Protein AF-A0A536FX58-F1 (afdb_monomer)

pLDDT: mean 72.74, std 12.31, range [45.81, 93.06]

Sequence (107 aa):
MSDHRPRSMLVVSWCLLLLGYGRSLAEAAPAGPPMPWDGPLNVILASLSGTVAHVVITAGVVVTGLVFAFTEHGSGARRLFGLAFGGALALGALSFMTAVGWAGATF

Foldseek 3Di:
DDDPPPVVVVVVVVVVVVVVVVPPPPPDDDDDDDDPCPVVVVVVVCCCPDPVVVVVVVVVVVVVVVCLCVVDPPPVSVVVCVVVVVVVVVVVVVVVCVVVVNNDPDD

Mean predicted aligned error: 18.3 Å

Solvent-accessible surface area (backbone atoms only — not comparable to full-atom values): 6531 Å² total; per-residue (Å²): 139,84,87,82,71,70,65,63,58,54,53,53,54,51,52,52,50,56,63,57,61,67,68,69,77,75,70,80,73,84,79,71,81,90,48,92,60,48,65,64,48,50,54,51,52,50,45,63,74,30,72,61,34,56,51,52,51,53,50,49,53,51,51,50,51,51,50,56,67,68,70,44,88,80,66,61,46,67,53,51,51,49,50,52,52,52,49,49,50,52,53,49,49,51,52,47,36,48,72,75,54,65,73,68,75,71,131

Structure (mmCIF, N/CA/C/O backbone):
data_AF-A0A536FX58-F1
#
_entry.id   AF-A0A536FX58-F1
#
loop_
_atom_site.group_PDB
_atom_site.id
_atom_site.type_symbol
_atom_site.label_atom_id
_atom_site.label_alt_id
_atom_site.label_comp_id
_atom_site.label_asym_id
_atom_site.label_entity_id
_atom_site.label_seq_id
_atom_site.pdbx_PDB_ins_code
_atom_site.Cartn_x
_atom_site.Cartn_y
_atom_site.Cartn_z
_atom_site.occupancy
_atom_site.B_iso_or_equiv
_atom_site.auth_seq_id
_atom_site.auth_comp_id
_atom_site.auth_asym_id
_atom_site.auth_atom_id
_atom_site.pdbx_PDB_model_num
ATOM 1 N N . MET A 1 1 ? 0.402 -19.222 37.679 1.00 45.81 1 MET A N 1
ATOM 2 C CA . MET A 1 1 ? 0.636 -18.026 36.843 1.00 45.81 1 MET A CA 1
ATOM 3 C C . MET A 1 1 ? 1.320 -18.528 35.575 1.00 45.81 1 MET A C 1
ATOM 5 O O . MET A 1 1 ? 2.496 -18.842 35.634 1.00 45.81 1 MET A O 1
ATOM 9 N N . SER A 1 2 ? 0.563 -18.825 34.515 1.00 53.94 2 SER A N 1
ATOM 10 C CA . SER A 1 2 ? 1.065 -19.527 33.322 1.00 53.94 2 SER A CA 1
ATOM 11 C C . SER A 1 2 ? 1.610 -18.547 32.281 1.00 53.94 2 SER A C 1
ATOM 13 O O . SER A 1 2 ? 0.890 -17.677 31.791 1.00 53.94 2 SER A O 1
ATOM 15 N N . ASP A 1 3 ? 2.887 -18.706 31.940 1.00 54.62 3 ASP A N 1
ATOM 16 C CA . ASP A 1 3 ? 3.581 -17.931 30.915 1.00 54.62 3 ASP A CA 1
ATOM 17 C C . ASP A 1 3 ? 3.099 -18.299 29.501 1.00 54.62 3 ASP A C 1
ATOM 19 O O . ASP A 1 3 ? 3.330 -19.399 29.004 1.00 54.62 3 ASP A O 1
ATOM 23 N N . HIS A 1 4 ? 2.446 -17.354 28.816 1.00 55.97 4 HIS A N 1
ATOM 24 C CA . HIS A 1 4 ? 1.920 -17.529 27.451 1.00 55.97 4 HIS A CA 1
ATOM 25 C C . HIS A 1 4 ? 2.813 -16.933 26.339 1.00 55.97 4 HIS A C 1
ATOM 27 O O . HIS A 1 4 ? 2.363 -16.764 25.207 1.00 55.97 4 HIS A O 1
ATOM 33 N N . ARG A 1 5 ? 4.083 -16.601 26.612 1.00 62.34 5 ARG A N 1
ATOM 34 C CA . ARG A 1 5 ? 4.900 -15.761 25.707 1.00 62.34 5 ARG A CA 1
ATOM 35 C C . ARG A 1 5 ? 5.783 -16.428 24.621 1.00 62.34 5 ARG A C 1
ATOM 37 O O . ARG A 1 5 ? 6.258 -15.666 23.784 1.00 62.34 5 ARG A O 1
ATOM 44 N N . PRO A 1 6 ? 5.993 -17.760 24.498 1.00 58.16 6 PRO A N 1
ATOM 45 C CA . PRO A 1 6 ? 6.941 -18.268 23.490 1.00 58.16 6 PRO A CA 1
ATOM 46 C C . PRO A 1 6 ? 6.341 -18.489 22.087 1.00 58.16 6 PRO A C 1
ATOM 48 O O . PRO A 1 6 ? 7.078 -18.576 21.107 1.00 58.16 6 PRO A O 1
ATOM 51 N N . ARG A 1 7 ? 5.009 -18.585 21.947 1.00 59.75 7 ARG A N 1
ATOM 52 C CA . ARG A 1 7 ? 4.383 -19.026 20.682 1.00 59.75 7 ARG A CA 1
ATOM 53 C C . ARG A 1 7 ? 4.314 -17.932 19.614 1.00 59.75 7 ARG A C 1
ATOM 55 O O . ARG A 1 7 ? 4.450 -18.255 18.439 1.00 59.75 7 ARG A O 1
ATOM 62 N N . SER A 1 8 ? 4.148 -16.657 19.981 1.00 59.00 8 SER A N 1
ATOM 63 C CA . SER A 1 8 ? 4.070 -15.580 18.977 1.00 59.00 8 SER A CA 1
ATOM 64 C C . SER A 1 8 ? 5.439 -15.192 18.409 1.00 59.00 8 SER A C 1
ATOM 66 O O . SER A 1 8 ? 5.521 -14.860 17.231 1.00 59.00 8 SER A O 1
ATOM 68 N N . MET A 1 9 ? 6.525 -15.317 19.184 1.00 63.56 9 MET A N 1
ATOM 69 C CA . MET A 1 9 ? 7.893 -15.078 18.691 1.00 63.56 9 MET A CA 1
ATOM 70 C C . MET A 1 9 ? 8.316 -16.102 17.633 1.00 63.56 9 MET A C 1
ATOM 72 O O . MET A 1 9 ? 8.943 -15.730 16.642 1.00 63.56 9 MET A O 1
ATOM 76 N N . LEU A 1 10 ? 7.913 -17.367 17.790 1.00 71.00 10 LEU A N 1
ATOM 77 C CA . LEU A 1 10 ? 8.165 -18.409 16.791 1.00 71.00 10 LEU A CA 1
ATOM 78 C C . LEU A 1 10 ? 7.405 -18.150 15.484 1.00 71.00 10 LEU A C 1
ATOM 80 O O . LEU A 1 10 ? 7.971 -18.345 14.414 1.00 71.00 10 LEU A O 1
ATOM 84 N N . VAL A 1 11 ? 6.163 -17.655 15.558 1.00 71.56 11 VAL A N 1
ATOM 85 C CA . VAL A 1 11 ? 5.353 -17.313 14.372 1.00 71.56 11 VAL A CA 1
ATOM 86 C C . VAL A 1 11 ? 5.932 -16.107 13.626 1.00 71.56 11 VAL A C 1
ATOM 88 O O . VAL A 1 11 ? 6.031 -16.136 12.403 1.00 71.56 11 VAL A O 1
ATOM 91 N N . VAL A 1 12 ? 6.377 -15.068 14.342 1.00 73.38 12 VAL A N 1
ATOM 92 C CA . VAL A 1 12 ? 7.005 -13.884 13.727 1.00 73.38 12 VAL A CA 1
ATOM 93 C C . VAL A 1 12 ? 8.338 -14.244 13.065 1.00 73.38 12 VAL A C 1
ATOM 95 O O . VAL A 1 12 ? 8.593 -13.824 11.939 1.00 73.38 12 VAL A O 1
ATOM 98 N N . SER A 1 13 ? 9.163 -15.066 13.720 1.00 75.62 13 SER A N 1
ATOM 99 C CA . SER A 1 13 ? 10.427 -15.549 13.151 1.00 75.62 13 SER A CA 1
ATOM 100 C C . SER A 1 13 ? 10.203 -16.406 11.898 1.00 75.62 13 SER A C 1
ATOM 102 O O . SER A 1 13 ? 10.883 -16.207 10.893 1.00 75.62 13 SER A O 1
ATOM 104 N N . TRP A 1 14 ? 9.187 -17.276 11.908 1.00 74.88 14 TRP A N 1
ATOM 105 C CA . TRP A 1 14 ? 8.783 -18.050 10.732 1.00 74.88 14 TRP A CA 1
ATOM 106 C C . TRP A 1 14 ? 8.313 -17.171 9.567 1.00 74.88 14 TRP A C 1
ATOM 108 O O . TRP A 1 14 ? 8.723 -17.392 8.430 1.00 74.88 14 TRP A O 1
ATOM 118 N N . CYS A 1 15 ? 7.507 -16.140 9.834 1.00 73.75 15 CYS A N 1
ATOM 119 C CA . CYS A 1 15 ? 7.066 -15.202 8.798 1.00 73.75 15 CYS A CA 1
ATOM 120 C C . CYS A 1 15 ? 8.233 -14.429 8.168 1.00 73.75 15 CYS A C 1
ATOM 122 O O . CYS A 1 15 ? 8.248 -14.228 6.955 1.00 73.75 15 CYS A O 1
ATOM 124 N N . LEU A 1 16 ? 9.222 -14.016 8.966 1.00 76.31 16 LEU A N 1
ATOM 125 C CA . LEU A 1 16 ? 10.398 -13.298 8.465 1.00 76.31 16 LEU A CA 1
ATOM 126 C C . LEU A 1 16 ? 11.284 -14.186 7.582 1.00 76.31 16 LEU A C 1
ATOM 128 O O . LEU A 1 16 ? 11.780 -13.721 6.557 1.00 76.31 16 LEU A O 1
ATOM 132 N N . LEU A 1 17 ? 11.432 -15.467 7.932 1.00 76.94 17 LEU A N 1
ATOM 133 C CA . LEU A 1 17 ? 12.170 -16.431 7.115 1.00 76.94 17 LEU A CA 1
ATOM 134 C C . LEU A 1 17 ? 11.470 -16.698 5.777 1.00 76.94 17 LEU A C 1
ATOM 136 O O . LEU A 1 17 ? 12.127 -16.679 4.739 1.00 76.94 17 LEU A O 1
ATOM 140 N N . LEU A 1 18 ? 10.142 -16.864 5.777 1.00 71.06 18 LEU A N 1
ATOM 141 C CA . LEU A 1 18 ? 9.359 -17.058 4.550 1.00 71.06 18 LEU A CA 1
ATOM 142 C C . LEU A 1 18 ? 9.408 -15.831 3.623 1.00 71.06 18 LEU A C 1
ATOM 144 O O . LEU A 1 18 ? 9.567 -15.976 2.412 1.00 71.06 18 LEU A O 1
ATOM 148 N N . LEU A 1 19 ? 9.329 -14.620 4.185 1.00 68.25 19 LEU A N 1
ATOM 149 C CA . LEU A 1 19 ? 9.429 -13.370 3.422 1.00 68.25 19 LEU A CA 1
ATOM 150 C C . LEU A 1 19 ? 10.837 -13.125 2.858 1.00 68.25 19 LEU A C 1
ATOM 152 O O . LEU A 1 19 ? 10.965 -12.532 1.786 1.00 68.25 19 LEU A O 1
ATOM 156 N N . GLY A 1 20 ? 11.883 -13.573 3.558 1.00 66.62 20 GLY A N 1
ATOM 157 C CA . GLY A 1 20 ? 13.266 -13.499 3.086 1.00 66.62 20 GLY A CA 1
ATOM 158 C C . GLY A 1 20 ? 13.565 -14.486 1.956 1.00 66.62 20 GLY A C 1
ATOM 159 O O . GLY A 1 20 ? 14.195 -14.111 0.970 1.00 66.62 20 GLY A O 1
ATOM 160 N N . TYR A 1 21 ? 13.061 -15.721 2.059 1.00 62.34 21 TYR A N 1
ATOM 161 C CA . TYR A 1 21 ? 13.300 -16.780 1.068 1.00 62.34 21 TYR A CA 1
ATOM 162 C C . TYR A 1 21 ? 12.615 -16.519 -0.282 1.00 62.34 21 TYR A C 1
ATOM 164 O O . TYR A 1 21 ? 13.132 -16.907 -1.323 1.00 62.34 21 TYR A O 1
ATOM 172 N N . GLY A 1 22 ? 11.473 -15.823 -0.299 1.00 58.47 22 GLY A N 1
ATOM 173 C CA . GLY A 1 22 ? 10.756 -15.520 -1.543 1.00 58.47 22 GLY A CA 1
ATOM 174 C C . GLY A 1 22 ? 11.486 -14.560 -2.494 1.00 58.47 22 GLY A C 1
ATOM 175 O O . GLY A 1 22 ? 11.091 -14.442 -3.650 1.00 58.47 22 GLY A O 1
ATOM 176 N N . ARG A 1 23 ? 12.540 -13.865 -2.040 1.00 57.97 23 ARG A N 1
ATOM 177 C CA . ARG A 1 23 ? 13.245 -12.853 -2.849 1.00 57.97 23 ARG A CA 1
ATOM 178 C C . ARG A 1 23 ? 14.352 -13.412 -3.743 1.00 57.97 23 ARG A C 1
ATOM 180 O O . ARG A 1 23 ? 14.796 -12.697 -4.633 1.00 57.97 23 ARG A O 1
ATOM 187 N N . SER A 1 24 ? 14.790 -14.653 -3.528 1.00 57.00 24 SER A N 1
ATOM 188 C CA . SER A 1 24 ? 15.916 -15.249 -4.262 1.00 57.00 24 SER A CA 1
ATOM 189 C C . SER A 1 24 ? 15.519 -16.010 -5.529 1.00 57.00 24 SER A C 1
ATOM 191 O O . SER A 1 24 ? 16.389 -16.399 -6.291 1.00 57.00 24 SER A O 1
ATOM 193 N N . LEU A 1 25 ? 14.227 -16.208 -5.812 1.00 53.53 25 LEU A N 1
ATOM 194 C CA . LEU A 1 25 ? 13.789 -16.989 -6.983 1.00 53.53 25 LEU A CA 1
ATOM 195 C C . LEU A 1 25 ? 13.713 -16.183 -8.293 1.00 53.53 25 LEU A C 1
ATOM 197 O O . LEU A 1 25 ? 13.223 -16.692 -9.297 1.00 53.53 25 LEU A O 1
ATOM 201 N N . ALA A 1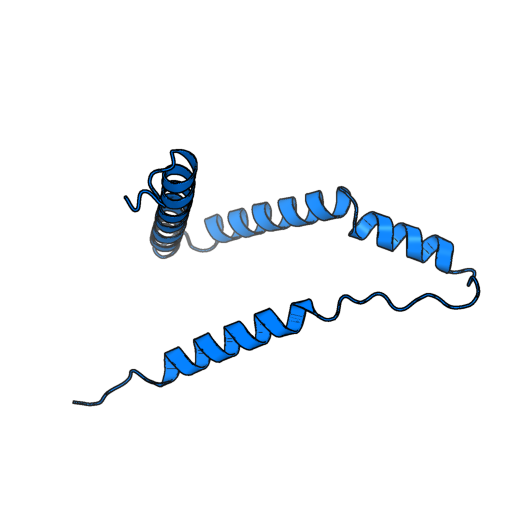 26 ? 14.187 -14.935 -8.305 1.00 53.12 26 ALA A N 1
ATOM 202 C CA . ALA A 1 26 ? 14.142 -14.055 -9.475 1.00 53.12 26 ALA A CA 1
ATOM 203 C C . ALA A 1 26 ? 15.436 -14.073 -10.316 1.00 53.12 26 ALA A C 1
ATOM 205 O O . ALA A 1 26 ? 15.726 -13.107 -11.021 1.00 53.12 26 ALA A O 1
ATOM 206 N N . GLU A 1 27 ? 16.231 -15.143 -10.259 1.00 51.94 27 GLU A N 1
ATOM 207 C CA . GLU A 1 27 ? 17.363 -15.319 -11.171 1.00 51.94 27 GLU A CA 1
ATOM 208 C C . GLU A 1 27 ? 16.856 -15.846 -12.520 1.00 51.94 27 GLU A C 1
ATOM 210 O O . GLU A 1 27 ? 16.575 -17.031 -12.704 1.00 51.94 27 GLU A O 1
ATOM 215 N N . ALA A 1 28 ? 16.693 -14.921 -13.468 1.00 50.62 28 ALA A N 1
ATOM 216 C CA . ALA A 1 28 ? 16.385 -15.219 -14.858 1.00 50.62 28 ALA A CA 1
ATOM 217 C C . ALA A 1 28 ? 17.533 -16.035 -15.477 1.00 50.62 28 ALA A C 1
ATOM 219 O O . ALA A 1 28 ? 18.615 -15.510 -15.744 1.00 50.62 28 ALA A O 1
ATOM 220 N N . ALA A 1 29 ? 17.302 -17.332 -15.685 1.00 62.06 29 ALA A N 1
ATOM 221 C CA . ALA A 1 29 ? 18.228 -18.208 -16.394 1.00 62.06 29 ALA A CA 1
ATOM 222 C C . ALA A 1 29 ? 18.430 -17.727 -17.851 1.00 62.06 29 ALA A C 1
ATOM 224 O O . ALA A 1 29 ? 17.477 -17.227 -18.457 1.00 62.06 29 ALA A O 1
ATOM 225 N N . PRO A 1 30 ? 19.630 -17.880 -18.447 1.00 55.03 30 PRO A N 1
ATOM 226 C CA . PRO A 1 30 ? 19.888 -17.411 -19.803 1.00 55.03 30 PRO A CA 1
ATOM 227 C C . PRO A 1 30 ? 19.090 -18.250 -20.806 1.00 55.03 30 PRO A C 1
ATOM 229 O O . PRO A 1 30 ? 19.201 -19.478 -20.832 1.00 55.03 30 PRO A O 1
ATOM 232 N N . ALA A 1 31 ? 18.281 -17.578 -21.624 1.00 59.44 31 ALA A N 1
ATOM 233 C CA . ALA A 1 31 ? 17.526 -18.190 -22.707 1.00 59.44 31 ALA A CA 1
ATOM 234 C C . ALA A 1 31 ? 18.477 -18.879 -23.707 1.00 59.44 31 ALA A C 1
ATOM 236 O O . ALA A 1 31 ? 19.510 -18.324 -24.087 1.00 59.44 31 ALA A O 1
ATOM 237 N N . GLY A 1 32 ? 18.139 -20.116 -24.087 1.00 66.38 32 GLY A N 1
ATOM 238 C CA . GLY A 1 32 ? 18.834 -20.898 -25.114 1.00 66.38 32 GLY A CA 1
ATOM 239 C C . GLY A 1 32 ? 18.647 -20.327 -26.534 1.00 66.38 32 GLY A C 1
ATOM 240 O O . GLY A 1 32 ? 18.279 -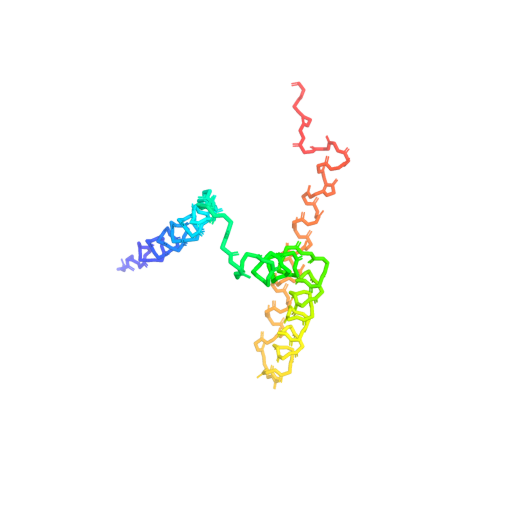19.166 -26.679 1.00 66.38 32 GLY A O 1
ATOM 241 N N . PRO A 1 33 ? 18.902 -21.116 -27.601 1.00 70.88 33 PRO A N 1
ATOM 242 C CA . PRO A 1 33 ? 18.829 -20.656 -28.997 1.00 70.88 33 PRO A CA 1
ATOM 243 C C . PRO A 1 33 ? 17.529 -19.890 -29.286 1.00 70.88 33 PRO A C 1
ATOM 245 O O . PRO A 1 33 ? 16.494 -20.332 -28.793 1.00 70.88 33 PRO A O 1
ATOM 248 N N . PRO A 1 34 ? 17.555 -18.800 -30.083 1.00 61.56 34 PRO A N 1
ATOM 249 C CA . PRO A 1 34 ? 16.444 -17.857 -30.203 1.00 61.56 34 PRO A CA 1
ATOM 250 C C . PRO A 1 34 ? 15.185 -18.586 -30.650 1.00 61.56 34 PRO A C 1
ATOM 252 O O . PRO A 1 34 ? 15.088 -19.077 -31.778 1.00 61.56 34 PRO A O 1
ATOM 255 N N . MET A 1 35 ? 14.231 -18.697 -29.736 1.00 78.75 35 MET A N 1
ATOM 256 C CA . MET A 1 35 ? 13.003 -19.422 -29.999 1.00 78.75 35 MET A CA 1
ATOM 257 C C . MET A 1 35 ? 11.979 -18.451 -30.611 1.00 78.75 35 MET A C 1
ATOM 259 O O . MET A 1 35 ? 11.948 -17.285 -30.241 1.00 78.75 35 MET A O 1
ATOM 263 N N . PRO A 1 36 ? 11.091 -18.858 -31.534 1.00 68.94 36 PRO A N 1
ATOM 264 C CA . PRO A 1 36 ? 10.157 -17.928 -32.193 1.00 68.94 36 PRO A CA 1
ATOM 265 C C . PRO A 1 36 ? 9.162 -17.257 -31.225 1.00 68.94 36 PRO A C 1
ATOM 267 O O . PRO A 1 36 ? 8.525 -16.260 -31.561 1.00 68.94 36 PRO A O 1
ATOM 270 N N . TRP A 1 37 ? 9.045 -17.786 -30.009 1.00 73.38 37 TRP A N 1
ATOM 271 C CA . TRP A 1 37 ? 8.274 -17.230 -28.902 1.00 73.38 37 TRP A CA 1
ATOM 272 C C . TRP A 1 37 ? 9.057 -16.244 -28.013 1.00 73.38 37 TRP A C 1
ATOM 274 O O . TRP A 1 37 ? 8.436 -15.600 -27.169 1.00 73.38 37 TRP A O 1
ATOM 284 N N . ASP A 1 38 ? 10.368 -16.052 -28.219 1.00 73.19 38 ASP A N 1
ATOM 285 C CA . ASP A 1 38 ? 11.174 -15.053 -27.491 1.00 73.19 38 ASP A CA 1
ATOM 286 C C . ASP A 1 38 ? 10.663 -13.629 -27.718 1.00 73.19 38 ASP A C 1
ATOM 288 O O . ASP A 1 38 ? 10.594 -12.835 -26.785 1.00 73.19 38 ASP A O 1
ATOM 292 N N . GLY A 1 39 ? 10.250 -13.301 -28.946 1.00 77.00 39 GLY A N 1
ATOM 293 C CA . GLY A 1 39 ? 9.704 -11.979 -29.267 1.00 77.00 39 GLY A CA 1
ATOM 294 C C . GLY A 1 39 ? 8.475 -11.632 -28.411 1.00 77.00 39 GLY A C 1
ATOM 295 O O . GLY A 1 39 ? 8.496 -10.629 -27.697 1.00 77.00 39 GLY A O 1
ATOM 296 N N . PRO A 1 40 ? 7.418 -12.467 -28.428 1.00 73.81 40 PRO A N 1
ATOM 297 C CA . PRO A 1 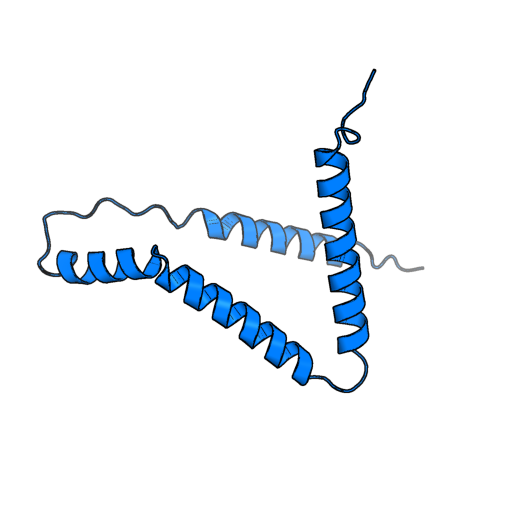40 ? 6.253 -12.301 -27.560 1.00 73.81 40 PRO A CA 1
ATOM 298 C C . PRO A 1 40 ? 6.582 -12.308 -26.060 1.00 73.81 40 PRO A C 1
ATOM 300 O O . PRO A 1 40 ? 6.048 -11.488 -25.313 1.00 73.81 40 PRO A O 1
ATOM 303 N N . LEU A 1 41 ? 7.469 -13.199 -25.605 1.00 71.19 41 LEU A N 1
ATOM 304 C CA . LEU A 1 41 ? 7.840 -13.296 -24.190 1.00 71.19 41 LEU A CA 1
ATOM 305 C C . LEU A 1 41 ? 8.599 -12.057 -23.707 1.00 71.19 41 LEU A C 1
ATOM 307 O O . LEU A 1 41 ? 8.315 -11.570 -22.615 1.00 71.19 41 LEU A O 1
ATOM 311 N N . ASN A 1 42 ? 9.491 -11.495 -24.523 1.00 71.00 42 ASN A N 1
ATOM 312 C CA . ASN A 1 42 ? 10.247 -10.297 -24.168 1.00 71.00 42 ASN A CA 1
ATOM 313 C C . ASN A 1 42 ? 9.346 -9.051 -24.071 1.00 71.00 42 ASN A C 1
ATOM 315 O O . ASN A 1 42 ? 9.571 -8.189 -23.227 1.00 71.00 42 ASN A O 1
ATOM 319 N N . VAL A 1 43 ? 8.268 -8.977 -24.863 1.00 72.19 43 VAL A N 1
ATOM 320 C CA . VAL A 1 43 ? 7.247 -7.915 -24.748 1.00 72.19 43 VAL A CA 1
ATOM 321 C C . VAL A 1 43 ? 6.477 -8.019 -23.428 1.00 72.19 43 VAL A C 1
ATOM 323 O O . VAL A 1 43 ? 6.199 -7.003 -22.784 1.00 72.19 43 VAL A O 1
ATOM 326 N N . ILE A 1 44 ? 6.162 -9.238 -22.989 1.00 71.56 44 ILE A N 1
ATOM 327 C CA . ILE A 1 44 ? 5.494 -9.482 -21.705 1.00 71.56 44 ILE A CA 1
ATOM 328 C C . I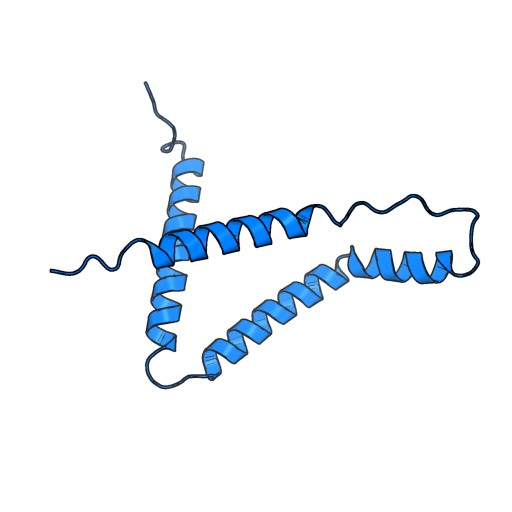LE A 1 44 ? 6.448 -9.164 -20.544 1.00 71.56 44 ILE A C 1
ATOM 330 O O . ILE A 1 44 ? 6.056 -8.460 -19.615 1.00 71.56 44 ILE A O 1
ATOM 334 N N . LEU A 1 45 ? 7.714 -9.587 -20.623 1.00 68.38 45 LEU A N 1
ATOM 335 C CA . LEU A 1 45 ? 8.767 -9.260 -19.651 1.00 68.38 45 LEU A CA 1
ATOM 336 C C . LEU A 1 45 ? 9.005 -7.746 -19.546 1.00 68.38 45 LEU A C 1
ATOM 338 O O . LEU A 1 45 ? 9.068 -7.211 -18.439 1.00 68.38 45 LEU A O 1
ATOM 342 N N . ALA A 1 46 ? 9.060 -7.033 -20.673 1.00 69.38 46 ALA A N 1
ATOM 343 C CA . ALA A 1 46 ? 9.194 -5.576 -20.708 1.00 69.38 46 ALA A CA 1
ATOM 344 C C . ALA A 1 46 ? 7.956 -4.858 -20.137 1.00 69.38 46 ALA A C 1
ATOM 346 O O . ALA A 1 46 ? 8.080 -3.823 -19.489 1.00 69.38 46 ALA A O 1
ATOM 347 N N . SER A 1 47 ? 6.758 -5.419 -20.318 1.00 68.94 47 SER A N 1
ATOM 348 C CA . SER A 1 47 ? 5.514 -4.856 -19.768 1.00 68.94 47 SER A CA 1
ATOM 349 C C . SER A 1 47 ? 5.365 -5.113 -18.264 1.00 68.94 47 SER A C 1
ATOM 351 O O . SER A 1 47 ? 4.828 -4.270 -17.546 1.00 68.94 47 SER A O 1
ATOM 353 N N . LEU A 1 48 ? 5.878 -6.249 -17.780 1.00 65.56 48 LEU A N 1
ATOM 354 C CA . LEU A 1 48 ? 5.920 -6.612 -16.359 1.00 65.56 48 LEU A CA 1
ATOM 355 C C . LEU A 1 48 ? 7.032 -5.898 -15.578 1.00 65.56 48 LEU A C 1
ATOM 357 O O . LEU A 1 48 ? 6.896 -5.700 -14.376 1.00 65.56 48 LEU A O 1
ATOM 361 N N . SER A 1 49 ? 8.124 -5.515 -16.237 1.00 69.06 49 SER A N 1
ATOM 362 C CA . SER A 1 49 ? 9.215 -4.731 -15.632 1.00 69.06 49 SER A CA 1
ATOM 363 C C . SER A 1 49 ? 9.079 -3.222 -15.862 1.00 69.06 49 SER A C 1
ATOM 365 O O . SER A 1 49 ? 9.733 -2.428 -15.189 1.00 69.06 49 SER A O 1
ATOM 367 N N . GLY A 1 50 ? 8.231 -2.811 -16.805 1.00 75.31 50 GLY A N 1
ATOM 368 C CA . GLY A 1 50 ? 8.047 -1.417 -17.190 1.00 75.31 50 GLY A CA 1
ATOM 369 C C . GLY A 1 50 ? 7.049 -0.642 -16.325 1.00 75.31 50 GLY A C 1
ATOM 370 O O . GLY A 1 50 ? 6.359 -1.178 -15.458 1.00 75.31 50 GLY A O 1
ATOM 371 N N . THR A 1 51 ? 6.913 0.653 -16.626 1.00 81.75 51 THR A N 1
ATOM 372 C CA . THR A 1 51 ? 6.012 1.613 -15.957 1.00 81.75 51 THR A CA 1
ATOM 373 C C . THR A 1 51 ? 4.571 1.111 -15.827 1.00 81.75 51 THR A C 1
ATOM 375 O O . THR A 1 51 ? 3.891 1.445 -14.859 1.00 81.75 51 THR A O 1
ATOM 378 N N . VAL A 1 52 ? 4.113 0.268 -16.758 1.00 83.38 52 VAL A N 1
ATOM 379 C CA . VAL A 1 52 ? 2.783 -0.356 -16.717 1.00 83.38 52 VAL A CA 1
ATOM 380 C C . VAL A 1 52 ? 2.608 -1.207 -15.457 1.00 83.38 52 VAL A C 1
ATOM 382 O O . VAL A 1 52 ? 1.609 -1.048 -14.759 1.00 83.38 52 VAL A O 1
ATOM 385 N N . ALA A 1 53 ? 3.590 -2.037 -15.100 1.00 85.44 53 ALA A N 1
ATOM 386 C CA . ALA A 1 53 ? 3.539 -2.826 -13.873 1.00 85.44 53 ALA A CA 1
ATOM 387 C C . ALA A 1 53 ? 3.498 -1.943 -12.623 1.00 85.44 53 ALA A C 1
ATOM 389 O O . ALA A 1 53 ? 2.701 -2.187 -11.718 1.00 85.44 53 ALA A O 1
ATOM 390 N N . HIS A 1 54 ? 4.281 -0.862 -12.596 1.00 80.94 54 HIS A N 1
ATOM 391 C CA . HIS A 1 54 ? 4.258 0.097 -11.490 1.00 80.94 54 HIS A CA 1
ATOM 392 C C . HIS A 1 54 ? 2.885 0.770 -11.336 1.00 80.94 54 HIS A C 1
ATOM 394 O O . HIS A 1 54 ? 2.396 0.912 -10.213 1.00 80.94 54 HIS A O 1
ATOM 400 N N . VAL A 1 55 ? 2.232 1.144 -12.440 1.00 90.38 55 VAL A N 1
ATOM 401 C CA . VAL A 1 55 ? 0.878 1.722 -12.420 1.00 90.38 55 VAL A CA 1
ATOM 402 C C . VAL A 1 55 ? -0.147 0.701 -11.927 1.00 90.38 55 VAL A C 1
ATOM 404 O O . VAL A 1 55 ? -0.965 1.044 -11.078 1.00 90.38 55 VAL A O 1
ATOM 407 N N . VAL A 1 56 ? -0.079 -0.554 -12.384 1.00 90.25 56 VAL A N 1
ATOM 408 C CA . VAL A 1 56 ? -0.995 -1.624 -11.947 1.00 90.25 56 VAL A CA 1
ATOM 409 C C . VAL A 1 56 ? -0.821 -1.938 -10.459 1.00 90.25 56 VAL A C 1
ATOM 411 O O . VAL A 1 56 ? -1.813 -2.067 -9.745 1.00 90.25 56 VAL A O 1
ATOM 414 N N . ILE A 1 57 ? 0.419 -1.990 -9.961 1.00 86.25 57 ILE A N 1
ATOM 415 C CA . ILE A 1 57 ? 0.710 -2.179 -8.532 1.00 86.25 57 ILE A CA 1
ATOM 416 C C . ILE A 1 57 ? 0.157 -1.005 -7.720 1.00 86.25 57 ILE A C 1
ATOM 418 O O . ILE A 1 57 ? -0.548 -1.211 -6.733 1.00 86.25 57 ILE A O 1
ATOM 422 N N . THR A 1 58 ? 0.428 0.227 -8.154 1.00 92.06 58 THR A N 1
ATOM 423 C CA . THR A 1 58 ? -0.036 1.436 -7.458 1.00 92.06 58 THR A CA 1
ATOM 424 C C . THR A 1 58 ? -1.564 1.495 -7.427 1.00 92.06 58 THR A C 1
ATOM 426 O O . THR A 1 58 ? -2.151 1.721 -6.370 1.00 92.06 58 THR A O 1
ATOM 429 N N . ALA A 1 59 ? -2.225 1.215 -8.554 1.00 91.81 59 ALA A N 1
ATOM 430 C CA . ALA A 1 59 ? -3.678 1.131 -8.638 1.00 91.81 59 ALA A CA 1
ATOM 431 C C . ALA A 1 59 ? -4.238 0.025 -7.730 1.00 91.81 59 ALA A C 1
ATOM 433 O O . ALA A 1 59 ? -5.199 0.264 -7.002 1.00 91.81 59 ALA A O 1
ATOM 434 N N . GLY A 1 60 ? -3.608 -1.153 -7.699 1.00 90.44 60 GLY A N 1
ATOM 435 C CA . GLY A 1 60 ? -3.990 -2.256 -6.818 1.00 90.44 60 GLY A CA 1
ATOM 436 C C . GLY A 1 60 ? -3.899 -1.897 -5.333 1.00 90.44 60 GLY A C 1
ATOM 437 O O . GLY A 1 60 ? -4.822 -2.197 -4.578 1.00 90.44 60 GLY A O 1
ATOM 438 N N . VAL A 1 61 ? -2.843 -1.194 -4.910 1.00 89.69 61 VAL A N 1
ATOM 439 C CA . VAL A 1 61 ? -2.689 -0.704 -3.527 1.00 89.69 61 VAL A CA 1
ATOM 440 C C . VAL A 1 61 ? -3.775 0.314 -3.176 1.00 89.69 61 VAL A C 1
ATOM 442 O O . VAL A 1 61 ? -4.385 0.209 -2.112 1.00 89.69 61 VAL A O 1
ATOM 445 N N . VAL A 1 62 ? -4.067 1.260 -4.075 1.00 91.81 62 VAL A N 1
ATOM 446 C CA . VAL A 1 62 ? -5.124 2.264 -3.871 1.00 91.81 62 VAL A CA 1
ATOM 447 C C . VAL A 1 62 ? -6.495 1.601 -3.764 1.00 91.81 62 VAL A C 1
ATOM 449 O O . VAL A 1 62 ? -7.231 1.885 -2.822 1.00 91.81 62 VAL A O 1
ATOM 452 N N . VAL A 1 63 ? -6.829 0.686 -4.678 1.00 92.12 63 VAL A N 1
ATOM 453 C CA . VAL A 1 63 ? -8.106 -0.044 -4.665 1.00 92.12 63 VAL A CA 1
ATOM 454 C C . VAL A 1 63 ? -8.218 -0.911 -3.416 1.00 92.12 63 VAL A C 1
ATOM 456 O O . VAL A 1 63 ? -9.254 -0.891 -2.763 1.00 92.12 63 VAL A O 1
ATOM 459 N N . THR A 1 64 ? -7.153 -1.611 -3.024 1.00 83.94 64 THR A N 1
ATOM 460 C CA . THR A 1 64 ? -7.139 -2.404 -1.786 1.00 83.94 64 THR A CA 1
ATOM 461 C C . THR A 1 64 ? -7.365 -1.513 -0.567 1.00 83.94 64 THR A C 1
ATOM 463 O O . THR A 1 64 ? -8.196 -1.845 0.268 1.00 83.94 64 THR A O 1
ATOM 466 N N . GLY A 1 65 ? -6.698 -0.356 -0.479 1.00 77.12 65 GLY A N 1
ATOM 467 C CA . GLY A 1 65 ? -6.902 0.616 0.599 1.00 77.12 65 GLY A CA 1
ATOM 468 C C . GLY A 1 65 ? -8.314 1.206 0.620 1.00 77.12 65 GLY A C 1
ATOM 469 O O . GLY A 1 65 ? -8.893 1.373 1.692 1.00 77.12 65 GLY A O 1
ATOM 470 N N . LEU A 1 66 ? -8.895 1.456 -0.556 1.00 84.0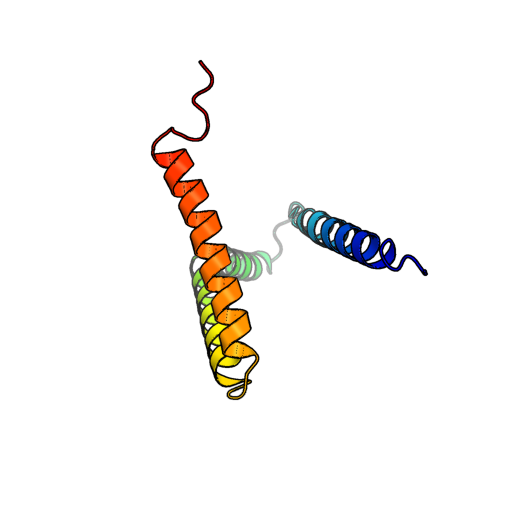6 66 LEU A N 1
ATOM 471 C CA . LEU A 1 66 ? -10.267 1.929 -0.710 1.00 84.06 66 LEU A CA 1
ATOM 472 C C . LEU A 1 66 ? -11.269 0.863 -0.241 1.00 84.06 66 LEU A C 1
ATOM 474 O O . LEU A 1 66 ? -12.138 1.149 0.576 1.00 84.06 66 LEU A O 1
ATOM 478 N N . VAL A 1 67 ? -11.101 -0.385 -0.684 1.00 80.88 67 VA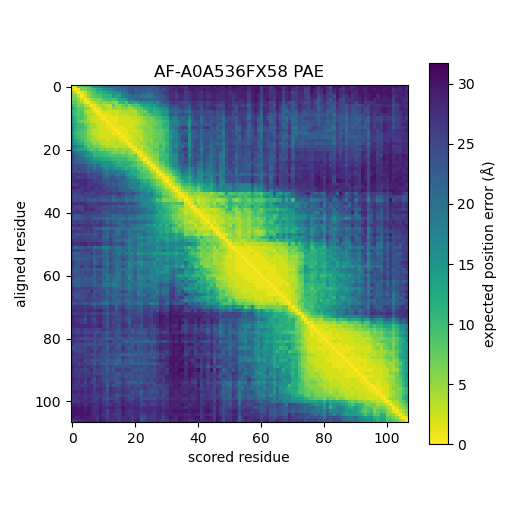L A N 1
ATOM 479 C CA . VAL A 1 67 ? -11.903 -1.529 -0.229 1.00 80.88 67 VAL A CA 1
ATOM 480 C C . VAL A 1 67 ? -11.769 -1.690 1.285 1.00 80.88 67 VAL A C 1
ATOM 482 O O . VAL A 1 67 ? -12.781 -1.782 1.972 1.00 80.88 67 VAL A O 1
ATOM 485 N N . PHE A 1 68 ? -10.557 -1.621 1.839 1.00 71.00 68 PHE A N 1
ATOM 486 C CA . PHE A 1 68 ? -10.318 -1.701 3.284 1.00 71.00 68 PHE A CA 1
ATOM 487 C C . PHE A 1 68 ? -10.997 -0.566 4.065 1.00 71.00 68 PHE A C 1
ATOM 489 O O . PHE A 1 68 ? -11.503 -0.788 5.164 1.00 71.00 68 PHE A O 1
ATOM 496 N N . ALA A 1 69 ? -11.061 0.638 3.487 1.00 68.62 69 ALA A N 1
ATOM 497 C CA . ALA A 1 69 ? -11.757 1.783 4.069 1.00 68.62 69 ALA A CA 1
ATOM 498 C C . ALA A 1 69 ? -13.283 1.596 4.111 1.00 68.62 69 ALA A C 1
ATOM 500 O O . ALA A 1 69 ? -13.926 2.074 5.047 1.00 68.62 69 ALA A O 1
ATOM 501 N N . PHE A 1 70 ? -13.848 0.882 3.133 1.00 65.38 70 PHE A N 1
ATOM 502 C CA . PHE A 1 70 ? -15.283 0.603 3.039 1.00 65.38 70 PHE A CA 1
ATOM 503 C C . PHE A 1 70 ? -15.708 -0.745 3.665 1.00 65.38 70 PHE A C 1
ATOM 505 O O . PHE A 1 70 ? -16.904 -0.984 3.816 1.00 65.38 70 PHE A O 1
ATOM 512 N N . THR A 1 71 ? -14.772 -1.621 4.067 1.00 62.91 71 THR A N 1
ATOM 513 C CA . THR A 1 71 ? -15.084 -3.005 4.504 1.00 62.91 71 THR A CA 1
ATOM 514 C C . THR A 1 71 ? -15.468 -3.158 5.986 1.00 62.91 71 THR A C 1
ATOM 516 O O . THR A 1 71 ? -16.103 -4.141 6.336 1.00 62.91 71 THR A O 1
ATOM 519 N N . GLU A 1 72 ? -15.229 -2.194 6.875 1.00 60.94 72 GLU A N 1
ATOM 520 C CA . GLU A 1 72 ? -15.840 -2.216 8.219 1.00 60.94 72 GLU A CA 1
ATOM 521 C C . GLU A 1 72 ? -16.139 -0.798 8.713 1.00 60.94 72 GLU A C 1
ATOM 523 O O . GLU A 1 72 ? -15.411 -0.203 9.516 1.00 60.94 72 GLU A O 1
ATOM 528 N N . HIS A 1 73 ? -17.266 -0.247 8.273 1.00 53.81 73 HIS A N 1
ATOM 529 C CA . HIS A 1 73 ? -17.887 0.876 8.964 1.00 53.81 73 HIS A CA 1
ATOM 530 C C . HIS A 1 73 ? -18.476 0.383 10.297 1.00 53.81 73 HIS A C 1
ATOM 532 O O . HIS A 1 73 ? -19.661 0.087 10.394 1.00 53.81 73 HIS A O 1
ATOM 538 N N . GLY A 1 74 ? -17.640 0.250 11.331 1.00 56.41 74 GLY A N 1
ATOM 539 C CA . GLY A 1 74 ? -18.107 -0.162 12.659 1.00 56.41 74 GLY A CA 1
ATOM 540 C C . GLY A 1 74 ? -17.200 0.246 13.813 1.00 56.41 74 GLY A C 1
ATOM 541 O O . GLY A 1 74 ? -17.611 1.004 14.685 1.00 56.41 74 GLY A O 1
ATOM 542 N N . SER A 1 75 ? -15.948 -0.217 13.849 1.00 64.44 75 SER A N 1
ATOM 543 C CA . SER A 1 75 ? -15.017 0.169 14.930 1.00 64.44 75 SER A CA 1
ATOM 544 C C . SER A 1 75 ? -13.545 -0.173 14.664 1.00 64.44 75 SER A C 1
ATOM 546 O O . SER A 1 75 ? -12.662 0.521 15.174 1.00 64.44 75 SER A O 1
ATOM 548 N N . GLY A 1 76 ? -13.264 -1.190 13.839 1.00 69.94 76 GLY A N 1
ATOM 549 C CA . GLY A 1 76 ? -11.907 -1.651 13.527 1.00 69.94 76 GLY A CA 1
ATOM 550 C C . GLY A 1 76 ? -11.110 -0.683 12.652 1.00 69.94 76 GLY A C 1
ATOM 551 O O . GLY A 1 76 ? -9.961 -0.371 12.967 1.00 69.94 76 GLY A O 1
ATOM 552 N N . ALA A 1 77 ? -11.736 -0.123 11.612 1.00 71.12 77 ALA A N 1
ATOM 553 C CA . ALA A 1 77 ? -11.072 0.755 10.648 1.00 71.12 77 ALA A CA 1
ATOM 554 C C . ALA A 1 77 ? -10.434 1.994 11.302 1.00 71.12 77 ALA A C 1
ATOM 556 O O . ALA A 1 77 ? -9.284 2.313 11.022 1.00 71.12 77 ALA A O 1
ATOM 557 N N . ARG A 1 78 ? -11.108 2.653 12.258 1.00 73.00 78 ARG A N 1
ATOM 558 C CA . ARG A 1 78 ? -10.535 3.805 12.989 1.00 73.00 78 ARG A CA 1
ATOM 559 C C . ARG A 1 78 ? -9.271 3.446 13.776 1.00 73.00 78 ARG A C 1
ATOM 561 O O . ARG A 1 78 ? -8.349 4.254 13.832 1.00 73.00 78 ARG A O 1
ATOM 568 N N . ARG A 1 79 ? -9.210 2.247 14.367 1.00 76.31 79 ARG A N 1
ATOM 569 C CA . ARG A 1 79 ? -8.022 1.772 15.099 1.00 76.31 79 ARG A CA 1
ATOM 570 C C . ARG A 1 79 ? -6.895 1.375 14.147 1.00 76.31 79 ARG A C 1
ATOM 572 O O . ARG A 1 79 ? -5.751 1.727 14.407 1.00 76.31 79 ARG A O 1
ATOM 579 N N . LEU A 1 80 ? -7.218 0.715 13.035 1.00 81.75 80 LEU A N 1
ATOM 580 C CA . LEU A 1 80 ? -6.257 0.355 11.987 1.00 81.75 80 LEU A CA 1
ATOM 581 C C . LEU A 1 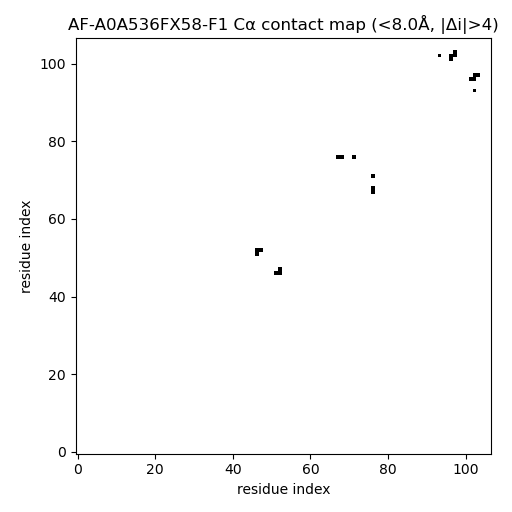80 ? -5.657 1.591 11.309 1.00 81.75 80 LEU A C 1
ATOM 583 O O . LEU A 1 80 ? -4.439 1.682 11.196 1.00 81.75 80 LEU A O 1
ATOM 587 N N . PHE A 1 81 ? -6.478 2.578 10.943 1.00 78.94 81 PHE A N 1
ATOM 588 C CA . PHE A 1 81 ? -5.996 3.847 10.397 1.00 78.94 81 PHE A CA 1
ATOM 589 C C . PHE A 1 81 ? -5.183 4.642 11.421 1.00 78.94 81 PHE A C 1
ATOM 591 O O . PHE A 1 81 ? -4.161 5.209 11.055 1.00 78.94 81 PHE A O 1
ATOM 598 N N . GLY A 1 82 ? -5.565 4.637 12.703 1.00 84.62 82 GLY A N 1
ATOM 599 C CA . GLY A 1 82 ? -4.766 5.255 13.766 1.00 84.62 82 GLY A CA 1
ATOM 600 C C . GLY A 1 82 ? -3.391 4.602 13.932 1.00 84.62 82 GLY A C 1
ATOM 601 O O . GLY A 1 82 ? -2.387 5.302 14.054 1.00 84.62 82 GLY A O 1
ATOM 602 N N . LEU A 1 83 ? -3.326 3.268 13.869 1.00 84.75 83 LEU A N 1
ATOM 603 C CA . LEU A 1 83 ? -2.068 2.527 13.950 1.00 84.75 83 LEU A CA 1
ATOM 604 C C . LEU A 1 83 ? -1.195 2.743 12.704 1.00 84.75 83 LEU A C 1
ATOM 606 O O . LEU A 1 83 ? 0.006 2.962 12.830 1.00 84.75 83 LEU A O 1
ATOM 610 N N . ALA A 1 84 ? -1.791 2.732 11.509 1.00 85.44 84 ALA A N 1
ATOM 611 C CA . ALA A 1 84 ? -1.086 2.970 10.252 1.00 85.44 84 ALA A CA 1
ATOM 612 C C . ALA A 1 84 ? -0.566 4.411 10.151 1.00 85.44 84 ALA A C 1
ATOM 614 O O . ALA A 1 84 ? 0.588 4.624 9.790 1.00 85.44 84 ALA A O 1
ATOM 615 N N . PHE A 1 85 ? -1.385 5.398 10.522 1.00 86.19 85 PHE A N 1
ATOM 616 C CA . PHE A 1 85 ? -1.003 6.808 10.519 1.00 86.19 85 PHE A CA 1
ATOM 617 C C . PHE A 1 85 ? 0.071 7.107 11.572 1.00 86.19 85 PHE A C 1
ATOM 619 O O . PHE A 1 85 ? 1.072 7.750 11.264 1.00 86.19 85 PHE A O 1
ATOM 626 N N . GLY A 1 86 ? -0.082 6.579 12.792 1.00 87.12 86 GLY A N 1
ATOM 627 C CA . GLY A 1 86 ? 0.934 6.689 13.841 1.00 87.12 86 GLY A CA 1
ATOM 628 C C . GLY A 1 86 ? 2.250 6.004 13.463 1.00 87.12 86 GLY A C 1
ATOM 629 O O . GLY A 1 86 ? 3.320 6.567 13.680 1.00 87.12 86 GLY A O 1
ATOM 630 N N . GLY A 1 87 ? 2.184 4.828 12.831 1.00 91.88 87 GLY A N 1
ATOM 631 C CA . GLY A 1 87 ? 3.359 4.113 12.326 1.00 91.88 87 GLY A CA 1
ATOM 632 C C . GLY A 1 87 ? 4.069 4.853 11.188 1.00 91.88 87 GLY A C 1
ATOM 633 O O . GLY A 1 87 ? 5.292 4.977 11.207 1.00 91.88 87 GLY A O 1
ATOM 634 N N . ALA A 1 88 ? 3.317 5.404 10.232 1.00 93.06 88 ALA A N 1
ATOM 635 C CA . ALA A 1 88 ? 3.869 6.199 9.137 1.00 93.06 88 ALA A CA 1
ATOM 636 C C . ALA A 1 88 ? 4.519 7.498 9.638 1.00 93.06 88 ALA A C 1
ATOM 638 O O . ALA A 1 88 ? 5.603 7.846 9.177 1.00 93.06 88 ALA A O 1
ATOM 639 N N . LEU A 1 89 ? 3.912 8.181 10.617 1.00 91.81 89 LEU A N 1
ATOM 640 C CA . LEU A 1 89 ? 4.515 9.355 11.253 1.00 91.81 89 LEU A CA 1
ATOM 641 C C . LEU A 1 89 ? 5.783 9.008 12.037 1.00 91.81 89 LEU A C 1
ATOM 643 O O . LEU A 1 89 ? 6.740 9.770 11.975 1.00 91.81 89 LEU A O 1
ATOM 647 N N . ALA A 1 90 ? 5.831 7.867 12.728 1.00 92.25 90 ALA A N 1
ATOM 648 C CA . ALA A 1 90 ? 7.039 7.430 13.427 1.00 92.25 90 ALA A CA 1
ATOM 649 C C . ALA A 1 90 ? 8.198 7.174 12.448 1.00 92.25 90 ALA A C 1
ATOM 651 O O . ALA A 1 90 ? 9.301 7.679 12.651 1.00 92.25 90 ALA A O 1
ATOM 652 N N . LEU A 1 91 ? 7.943 6.451 11.353 1.00 89.00 91 LEU A N 1
ATOM 653 C CA . LEU A 1 91 ? 8.951 6.195 10.320 1.00 89.00 91 LEU A CA 1
ATOM 654 C C . LEU A 1 91 ? 9.361 7.479 9.587 1.00 89.00 91 LEU A C 1
ATOM 656 O O . LEU A 1 91 ? 10.550 7.714 9.392 1.00 89.00 91 LEU A O 1
ATOM 660 N N . GLY A 1 92 ? 8.402 8.345 9.253 1.00 90.38 92 GLY A N 1
ATOM 661 C CA . GLY A 1 92 ? 8.670 9.651 8.653 1.00 90.38 92 GLY A CA 1
ATOM 662 C C . GLY A 1 92 ? 9.472 10.577 9.571 1.00 90.38 92 GLY A C 1
ATOM 663 O O . GLY A 1 92 ? 10.371 11.267 9.099 1.00 90.38 92 GLY A O 1
ATOM 664 N N . ALA A 1 93 ? 9.217 10.554 10.882 1.00 89.31 93 ALA A N 1
ATOM 665 C CA . ALA A 1 93 ? 9.993 11.296 11.873 1.00 89.31 93 ALA A CA 1
ATOM 666 C C . ALA A 1 93 ? 11.424 10.757 12.003 1.00 89.31 93 ALA A C 1
ATOM 668 O O . ALA A 1 93 ? 12.355 11.554 12.098 1.00 89.31 93 ALA A O 1
ATOM 669 N N . LEU A 1 94 ? 11.625 9.433 11.942 1.00 89.19 94 LEU A N 1
ATOM 670 C CA . LEU A 1 94 ? 12.964 8.840 11.860 1.00 89.19 94 LEU A CA 1
ATOM 671 C C . LEU A 1 94 ? 13.692 9.313 10.596 1.00 89.19 94 LEU A C 1
ATOM 673 O O . LEU A 1 94 ? 14.831 9.761 10.692 1.00 89.19 94 LEU A O 1
ATOM 677 N N . SER A 1 95 ? 13.025 9.281 9.437 1.00 84.25 95 SER A N 1
ATOM 678 C CA . SER A 1 95 ? 13.585 9.778 8.175 1.00 84.25 95 SER A CA 1
ATOM 679 C C . SER A 1 95 ? 13.918 11.270 8.238 1.00 84.25 95 SER A C 1
ATOM 681 O O . SER A 1 95 ? 14.989 11.678 7.792 1.00 84.25 95 SER A O 1
ATOM 683 N N . PHE A 1 96 ? 13.052 12.084 8.843 1.00 84.19 96 PHE A N 1
ATOM 684 C CA . PHE A 1 96 ? 13.306 13.504 9.063 1.00 84.19 96 PHE A CA 1
ATOM 685 C C . PHE A 1 96 ? 14.509 13.717 9.987 1.00 84.19 96 PHE A C 1
ATOM 687 O O . PHE A 1 96 ? 15.420 14.449 9.625 1.00 84.19 96 PHE A O 1
ATOM 694 N N . MET A 1 97 ? 14.571 13.021 11.125 1.00 84.12 97 MET A N 1
ATOM 695 C CA . MET A 1 97 ? 15.681 13.088 12.082 1.00 84.12 97 MET A CA 1
ATOM 696 C C . MET A 1 97 ? 17.019 12.661 11.459 1.00 84.12 97 MET A C 1
ATOM 698 O O . MET A 1 97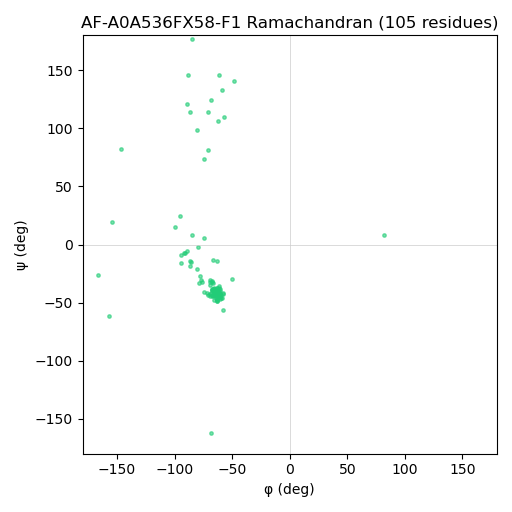 ? 18.051 13.277 11.732 1.00 84.12 97 MET A O 1
ATOM 702 N N . THR A 1 98 ? 17.018 11.643 10.591 1.00 82.00 98 THR A N 1
ATOM 703 C CA . THR A 1 98 ? 18.201 11.282 9.795 1.00 82.00 98 THR A CA 1
ATOM 704 C C . THR A 1 98 ? 18.539 12.351 8.760 1.00 82.00 98 THR A C 1
ATOM 706 O O . THR A 1 98 ? 19.709 12.676 8.592 1.00 82.00 98 THR A O 1
ATOM 709 N N . ALA A 1 99 ? 17.535 12.948 8.113 1.00 79.31 99 ALA A N 1
ATOM 710 C CA . ALA A 1 99 ? 17.728 13.960 7.079 1.00 79.31 99 ALA A CA 1
ATOM 711 C C . ALA A 1 99 ? 18.270 15.286 7.635 1.00 79.31 99 ALA A C 1
ATOM 713 O O . ALA A 1 99 ? 19.085 15.925 6.978 1.00 79.31 99 ALA A O 1
ATOM 714 N N . VAL A 1 100 ? 17.880 15.683 8.853 1.00 81.06 100 VAL A N 1
ATOM 715 C CA . VAL A 1 100 ? 18.471 16.846 9.538 1.00 81.06 100 VAL A CA 1
ATOM 716 C C . VAL A 1 100 ? 19.824 16.539 10.201 1.00 81.06 100 VAL A C 1
ATOM 718 O O . VAL A 1 100 ? 20.438 17.446 10.754 1.00 81.06 100 VAL A O 1
ATOM 721 N N . GLY A 1 101 ? 20.317 15.293 10.142 1.00 74.25 101 GLY A N 1
ATOM 722 C CA . GLY A 1 101 ? 21.640 14.899 10.654 1.00 74.25 101 GLY A CA 1
ATOM 723 C C . GLY A 1 101 ? 21.705 14.622 12.162 1.00 74.25 101 GLY A C 1
ATOM 724 O O . GLY A 1 101 ? 22.783 14.408 12.706 1.00 74.25 101 GLY A O 1
ATOM 725 N N . TRP A 1 102 ? 20.560 14.587 12.849 1.00 64.25 102 TRP A N 1
ATOM 726 C CA . TRP A 1 102 ? 20.482 14.385 14.303 1.00 64.25 102 TRP A CA 1
ATOM 727 C C . TRP A 1 102 ? 20.614 12.911 14.699 1.00 64.25 102 TRP A C 1
ATOM 729 O O . TRP A 1 102 ? 20.984 12.597 15.825 1.00 64.25 102 TRP A O 1
ATOM 739 N N . ALA A 1 103 ? 20.346 11.994 13.766 1.00 66.88 103 ALA A N 1
ATOM 740 C CA . ALA A 1 103 ? 20.331 10.552 14.011 1.00 66.88 103 ALA A CA 1
ATOM 741 C C . ALA A 1 103 ? 21.723 9.898 14.173 1.00 66.88 103 ALA A C 1
ATOM 743 O O . ALA A 1 103 ? 21.805 8.675 14.264 1.00 66.88 103 ALA A O 1
ATOM 744 N N . GLY A 1 104 ? 22.806 10.683 14.197 1.00 58.56 104 GLY A N 1
ATOM 745 C CA . GLY A 1 104 ? 24.183 10.180 14.265 1.00 58.56 104 GLY A CA 1
ATOM 746 C C . GLY A 1 104 ? 25.198 11.145 14.880 1.00 58.56 104 GLY A C 1
ATOM 747 O O . GLY A 1 104 ? 26.390 10.969 14.656 1.00 58.56 104 GLY A O 1
ATOM 748 N N . ALA A 1 105 ? 24.762 12.156 15.640 1.00 55.72 105 ALA A N 1
ATOM 749 C CA . ALA A 1 105 ? 25.669 13.032 16.384 1.00 55.72 105 ALA A CA 1
ATOM 750 C C . ALA A 1 105 ? 26.239 12.296 17.612 1.00 55.72 105 ALA A C 1
ATOM 752 O O . ALA A 1 105 ? 25.843 12.531 18.751 1.00 55.72 105 ALA A O 1
ATOM 753 N N . THR A 1 106 ? 27.154 11.364 17.363 1.00 54.81 106 THR A N 1
ATOM 754 C CA . THR A 1 106 ? 28.149 10.932 18.342 1.00 54.81 106 THR A CA 1
ATOM 755 C C . THR A 1 106 ? 29.328 11.890 18.206 1.00 54.81 106 THR A C 1
ATOM 757 O O . THR A 1 106 ? 29.932 11.964 17.137 1.00 54.81 106 THR A O 1
ATOM 760 N N . PHE A 1 107 ? 29.573 12.673 19.251 1.00 51.62 107 PHE A N 1
ATOM 761 C CA . PHE A 1 107 ? 30.815 13.422 19.469 1.00 51.62 107 PHE A CA 1
ATOM 762 C C . PHE A 1 107 ? 32.060 12.542 19.297 1.00 51.62 107 PHE A C 1
ATOM 764 O O . PHE A 1 107 ? 31.961 11.320 19.561 1.00 51.62 107 PHE A O 1
#

Radius of gyration: 22.19 Å; Cα contacts (8 Å, |Δi|>4): 11; chains: 1; bounding box: 49×38×69 Å

Secondary structure (DSSP, 8-state):
-----HHHHHHHHHHHHHHHHTTS----PPP-S--TTHHHHHHHHHHHHSHHHHHHHHHHHHHHHHHHHHH-TTTHHHHHHHHHHHHHHHHHHHHHHHHTTGGG---

=== Feature glossary ===
The record interleaves many kinds of information about one protein. Here is each kind framed as the question it answers.

Q: What does the local fold look like, residue by residue?
A: The Foldseek 3Di string encodes local tertiary geometry as a 20-letter alphabet — one character per residue — derived from the relative positions of nearby Cα atoms. Unlike the amino-acid sequence, 3Di is a direct function of the 3D structure, so two proteins with the same fold have similar 3Di strings even at low sequence identity.

Q: Which residues are in helices, strands, or loops?
A: The SS8 string is DSSP's per-residue secondary-structure call. α-helix (H) means an i→i+4 H-bond ladder; β-strand (E) means the residue participates in a β-sheet; 3₁₀ (G) and π (I) are tighter and wider helices; T/S are turns/bends; '-' is loop.

Q: How big and how compact is the whole molecule?
A: Radius of gyration (Rg) is the root-mean-square distance of Cα atoms from their centroid — a single number for overall size and compactness. A globular domain of N residues has Rg ≈ 2.2·N^0.38 Å; an extended or disordered chain has a much larger Rg. The Cα contact count is the number of residue pairs whose Cα atoms are within 8 Å and are more than four positions apart in sequence — a standard proxy for tertiary packing density. The bounding box is the smallest axis-aligned box enclosing all Cα atoms.

Q: Where is each backbone atom in 3D?
A: Structure coordinates are given as an mmCIF _atom_site loop: one row per atom with element, residue name, chain id, sequence number, and x/y/z position in Å. Only the four main-chain atoms per residue are included here; side chains are omitted to keep the record compact.

Q: What is the amino-acid chain?
A: Primary structure: the covalent order of the twenty standard amino acids along the backbone. Two proteins with the same sequence will (almost always) fold to the same structure; two with 30% identity often share a fold but not the details.

Q: What if only a Cα trace is available?
A: Three-state secondary structure (P-SEA) collapses the eight DSSP classes into helix (a), strand (b), and coil (c). P-SEA assigns these from Cα g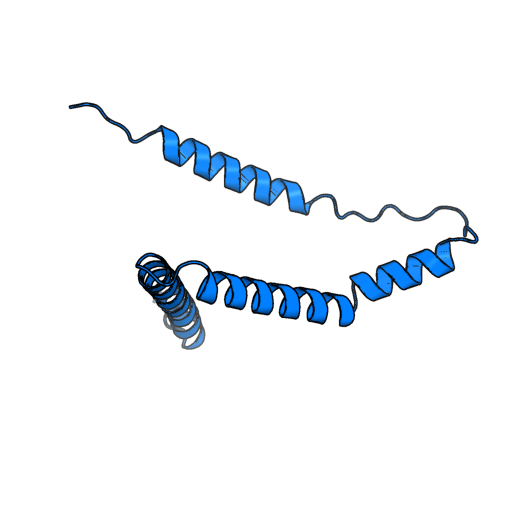eometry alone — distances and angles — without requiring backbone oxygens, so it works on any Cα trace.

Q: What family and function is it annotated with?
A: Database cross-references. InterPro integrates a dozen domain/family signature databases into unified entries with residue-range hits. GO terms attach function/process/location labels with evidence codes. CATH codes position the fold in a four-level structural taxonomy. Organism is the NCBI-taxonomy species name.

Q: How confident is the AlphaFold model at each residue?
A: pLDDT is the predicted lDDT-Cα score: AlphaFold's confidence that the local environment of each residue (all inter-atomic distances within 15 Å) is correctly placed. It is a per-residue number between 0 and 100, with higher meaning more reliable.

Q: How mobile is each atom in the crystal?
A: B-factor (Debye–Waller factor) reflects atomic displacement in the crystal lattice. It is an experimental observable (units Å²), not a prediction; low values mean the atom is pinned down, high values mean it moves or is heterogeneous across the crystal.

Q: Which residues are buried vs exposed?
A: SASA measures how much of the protein is reachable by solvent. It is computed by rolling a water-sized probe over the atomic surface and summing the exposed area (Å²). Per-residue SASA distinguishes core (buried, low SASA) from surface (exposed, high SASA) residues; total SASA is a whole-molecule size measure.

Q: What do the diagnostic plots show?
A: Plot images: a contact map (which residues are close in 3D, as an N×N binary image), a Ramachandran scatter (backbone torsion angles, revealing secondary-structure composition at a glance), and — for AlphaFold structures — a PAE heatmap (pairwise prediction confidence).

Q: What known structures does this most resemble?
A: The Foldseek neighbor list gives the closest experimentally determined structures in the PDB, ranked by structural alignment. TM-score near 1 means near-identical fold; near 0.3 means only rough topology match. This is how one finds what a novel AlphaFold prediction most resembles in the solved-structure universe.

Q: Are the domains correctly placed relative to each other?
A: Predicted aligned error is AlphaFold's pairwise confidence. Unlike pLDDT (per-residue), PAE is per-residue-pair and captures whether two parts of the structure are correctly placed relative to each other. Units are ångströms of expected positional error.

Q: What do the rendered images show?
A: Structure images are PyMOL renders from six orthogonal camera directions. Cartoon representation draws helices as coils and strands as arrows; sticks shows the backbone as bonds; surface shows the solvent-excluded envelope. Rainbow coloring maps sequence position to hue (blue→red, N→C); chain coloring assigns a distinct color per polypeptide.

Q: What are the backbone torsion angles?
A: φ (phi) and ψ (psi) are the two rotatable backbone dihedrals per residue: φ is the C(i-1)–N–Cα–C torsion, ψ is the N–Cα–C–N(i+1) torsion, both in degrees on (−180°, 180°]. α-helical residues cluster near (−60°, −45°); β-strand residues near (−120°, +130°). A Ramachandran plot is simply a scatter of (φ, ψ) for every residue.